Protein AF-A0A967CH20-F1 (afdb_monomer_lite)

Radius of gyration: 18.41 Å; chains: 1; bounding box: 46×27×44 Å

Structure (mmCIF, N/CA/C/O backbone):
data_AF-A0A967CH20-F1
#
_entry.id   AF-A0A967CH20-F1
#
loop_
_atom_site.group_PDB
_atom_site.id
_atom_site.type_symbol
_atom_site.label_atom_id
_atom_site.label_alt_id
_atom_site.label_comp_id
_atom_site.label_asym_id
_atom_site.label_entity_id
_atom_site.label_seq_id
_atom_site.pdbx_PDB_ins_code
_atom_site.Cartn_x
_atom_site.Cartn_y
_atom_site.Cartn_z
_atom_site.occupancy
_atom_site.B_iso_or_equiv
_atom_site.auth_seq_id
_atom_site.auth_comp_id
_atom_site.auth_asym_id
_atom_site.auth_atom_id
_atom_site.pdbx_PDB_model_num
ATOM 1 N N . PHE A 1 1 ? -9.544 -4.632 6.420 1.00 78.19 1 PHE A N 1
ATOM 2 C CA . PHE A 1 1 ? -9.932 -5.746 5.523 1.00 78.19 1 PHE A CA 1
ATOM 3 C C . PHE A 1 1 ? -9.379 -5.606 4.101 1.00 78.19 1 PHE A C 1
ATOM 5 O O . PHE A 1 1 ? -9.032 -6.628 3.535 1.00 78.19 1 PHE A O 1
ATOM 12 N N . TYR A 1 2 ? -9.245 -4.402 3.516 1.00 85.19 2 TYR A N 1
ATOM 13 C CA . TYR A 1 2 ? -8.687 -4.253 2.156 1.00 85.19 2 TYR A CA 1
ATOM 14 C C . TYR A 1 2 ? -7.306 -4.908 1.997 1.00 85.19 2 TYR A C 1
ATOM 16 O O . TYR A 1 2 ? -7.124 -5.753 1.130 1.00 85.19 2 TYR A O 1
ATOM 24 N N . ALA A 1 3 ? -6.382 -4.632 2.921 1.00 89.81 3 ALA A N 1
ATOM 25 C CA . ALA A 1 3 ? -5.076 -5.286 2.953 1.00 89.81 3 ALA A CA 1
ATOM 26 C C . ALA A 1 3 ? -5.169 -6.825 3.015 1.00 89.81 3 ALA A C 1
ATOM 28 O O . ALA A 1 3 ? -4.409 -7.519 2.350 1.00 89.81 3 ALA A O 1
ATOM 29 N N . VAL A 1 4 ? -6.152 -7.369 3.738 1.00 91.00 4 VAL A N 1
ATOM 30 C CA . VAL A 1 4 ? -6.398 -8.818 3.816 1.00 91.00 4 VAL A CA 1
ATOM 31 C C . VAL A 1 4 ? -6.829 -9.390 2.465 1.00 91.00 4 VAL A C 1
ATOM 33 O O . VAL A 1 4 ? -6.324 -10.429 2.054 1.00 91.00 4 VAL A O 1
ATOM 36 N N . VAL A 1 5 ? -7.712 -8.689 1.750 1.00 91.38 5 VAL A N 1
ATOM 37 C CA . VAL A 1 5 ? -8.166 -9.086 0.406 1.00 91.38 5 VAL A CA 1
ATOM 38 C C . VAL A 1 5 ? -7.022 -9.020 -0.610 1.00 91.38 5 VAL A C 1
ATOM 40 O O . VAL A 1 5 ? -6.949 -9.853 -1.509 1.00 91.38 5 VAL A O 1
ATOM 43 N N . SER A 1 6 ? -6.108 -8.061 -0.457 1.00 91.25 6 SER A N 1
ATOM 44 C CA . SER A 1 6 ? -4.944 -7.895 -1.333 1.00 91.25 6 SER A CA 1
ATOM 45 C C . SER A 1 6 ? -3.797 -8.874 -1.050 1.00 91.25 6 SER A C 1
ATOM 47 O O . SER A 1 6 ? -2.960 -9.084 -1.927 1.00 91.25 6 SER A O 1
ATOM 49 N N . SER A 1 7 ? -3.754 -9.484 0.139 1.00 92.69 7 SER A N 1
ATOM 50 C CA . SER A 1 7 ? -2.659 -10.355 0.598 1.00 92.69 7 SER A CA 1
ATOM 51 C C . SER A 1 7 ? -2.271 -11.479 -0.384 1.00 92.69 7 SER A C 1
ATOM 53 O O . SER A 1 7 ? -1.077 -11.645 -0.626 1.00 92.69 7 SER A O 1
ATOM 55 N N . PRO A 1 8 ? -3.211 -12.193 -1.042 1.00 92.81 8 PRO A N 1
ATOM 56 C CA . PRO A 1 8 ? -2.855 -13.246 -2.000 1.00 92.81 8 PRO A CA 1
ATOM 57 C C . PRO A 1 8 ? -2.140 -12.752 -3.268 1.00 92.81 8 PRO A C 1
ATOM 59 O O . PRO A 1 8 ? -1.543 -13.559 -3.974 1.00 92.81 8 PRO A O 1
ATOM 62 N N . PHE A 1 9 ? -2.216 -11.454 -3.579 1.00 94.56 9 PHE A N 1
ATOM 63 C CA . PHE A 1 9 ? -1.670 -10.869 -4.810 1.00 94.56 9 PHE A CA 1
ATOM 64 C C . PHE A 1 9 ? -0.456 -9.971 -4.553 1.00 94.56 9 PHE A C 1
ATOM 66 O O . PHE A 1 9 ? 0.471 -9.943 -5.357 1.00 94.56 9 PHE A O 1
ATOM 73 N N . ILE A 1 10 ? -0.470 -9.226 -3.445 1.00 94.38 10 ILE A N 1
ATOM 74 C CA . ILE A 1 10 ? 0.561 -8.251 -3.063 1.00 94.38 10 ILE A CA 1
ATOM 75 C C . ILE A 1 10 ? 0.849 -8.344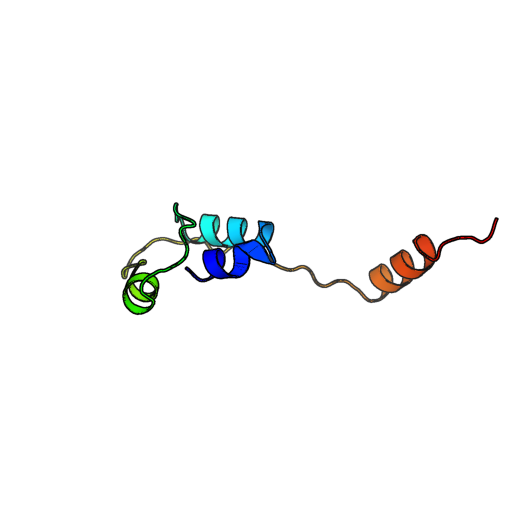 -1.551 1.00 94.38 10 ILE A C 1
ATOM 77 O O . ILE A 1 10 ? 0.527 -7.416 -0.804 1.00 94.38 10 ILE A O 1
ATOM 81 N N . PRO A 1 11 ? 1.428 -9.460 -1.067 1.00 93.44 11 PRO A N 1
ATOM 82 C CA . PRO A 1 11 ? 1.575 -9.738 0.366 1.00 93.44 11 PRO A CA 1
ATOM 83 C C . PRO A 1 11 ? 2.386 -8.671 1.115 1.00 93.44 11 PRO A C 1
ATOM 85 O O . PRO A 1 11 ? 2.007 -8.282 2.218 1.00 93.44 11 PRO A O 1
ATOM 88 N N . ASP A 1 12 ? 3.438 -8.126 0.500 1.00 93.00 12 ASP A N 1
ATOM 89 C CA . ASP A 1 12 ? 4.287 -7.110 1.135 1.00 93.00 12 ASP A CA 1
ATOM 90 C C . ASP A 1 12 ? 3.550 -5.775 1.306 1.00 93.00 12 ASP A C 1
ATOM 92 O O . ASP A 1 12 ? 3.555 -5.176 2.382 1.00 93.00 12 ASP A O 1
ATOM 96 N N . ALA A 1 13 ? 2.837 -5.330 0.267 1.00 93.19 13 ALA A N 1
ATOM 97 C CA . ALA A 1 13 ? 2.019 -4.121 0.340 1.00 93.19 13 ALA A CA 1
ATOM 98 C C . ALA A 1 13 ? 0.836 -4.305 1.304 1.00 93.19 13 ALA A C 1
ATOM 100 O O . ALA A 1 13 ? 0.485 -3.384 2.041 1.00 93.19 13 ALA A O 1
ATOM 101 N N . ALA A 1 14 ? 0.242 -5.501 1.345 1.00 93.12 14 ALA A N 1
ATOM 102 C CA . ALA A 1 14 ? -0.767 -5.860 2.333 1.00 93.12 14 ALA A CA 1
ATOM 103 C C . ALA A 1 14 ? -0.223 -5.757 3.766 1.00 93.12 14 ALA A C 1
ATOM 105 O O . ALA A 1 14 ? -0.863 -5.132 4.611 1.00 93.12 14 ALA A O 1
ATOM 106 N N . ALA A 1 15 ? 0.966 -6.296 4.039 1.00 91.81 15 ALA A N 1
ATOM 107 C CA . ALA A 1 15 ? 1.607 -6.186 5.347 1.00 91.81 15 ALA A CA 1
ATOM 108 C C . ALA A 1 15 ? 1.904 -4.724 5.726 1.00 91.81 15 ALA A C 1
ATOM 110 O O . ALA A 1 15 ? 1.580 -4.301 6.838 1.00 91.81 15 ALA A O 1
ATOM 111 N N . ALA A 1 16 ? 2.434 -3.931 4.789 1.00 92.62 16 ALA A N 1
ATOM 112 C CA . ALA A 1 16 ? 2.681 -2.504 4.994 1.00 92.62 16 ALA A CA 1
ATOM 113 C C . ALA A 1 16 ? 1.388 -1.739 5.331 1.00 92.62 16 ALA A C 1
ATOM 115 O O . ALA A 1 16 ? 1.353 -0.971 6.293 1.00 92.62 16 ALA A O 1
ATOM 116 N N . MET A 1 17 ? 0.297 -2.007 4.604 1.00 92.38 17 MET A N 1
ATOM 117 C CA . MET A 1 17 ? -1.019 -1.427 4.891 1.00 92.38 17 MET A CA 1
ATOM 118 C C . MET A 1 17 ? -1.554 -1.846 6.270 1.00 92.38 17 MET A C 1
ATOM 120 O O . MET A 1 17 ? -2.075 -1.004 6.997 1.00 92.38 17 MET A O 1
ATOM 124 N N . MET A 1 18 ? -1.424 -3.119 6.660 1.00 91.94 18 MET A N 1
ATOM 125 C CA . MET A 1 18 ? -1.870 -3.604 7.978 1.00 91.94 18 MET A CA 1
ATOM 126 C C . MET A 1 18 ? -1.105 -2.936 9.127 1.00 91.94 18 MET A C 1
ATOM 128 O O . MET A 1 18 ? -1.723 -2.572 10.134 1.00 91.94 18 MET A O 1
ATOM 132 N N . SER A 1 19 ? 0.209 -2.748 8.951 1.00 92.44 19 SER A N 1
ATOM 133 C CA . SER A 1 19 ? 1.082 -2.044 9.895 1.00 92.44 19 SER A CA 1
ATOM 134 C C . SER A 1 19 ? 0.683 -0.575 10.039 1.00 92.44 19 SER A C 1
ATOM 136 O O . SER A 1 19 ? 0.401 -0.119 11.147 1.00 92.44 19 SER A O 1
ATOM 138 N N . ALA A 1 20 ? 0.529 0.136 8.914 1.00 93.38 20 ALA A N 1
ATOM 139 C CA . ALA A 1 20 ? 0.089 1.531 8.895 1.00 93.38 20 ALA A CA 1
ATOM 140 C C . ALA A 1 20 ? -1.287 1.718 9.554 1.00 93.38 20 ALA A C 1
ATOM 142 O O . ALA A 1 20 ? -1.521 2.689 10.270 1.00 93.38 20 ALA A O 1
ATOM 143 N N . MET A 1 21 ? -2.196 0.758 9.365 1.00 92.00 21 MET A N 1
ATOM 144 C CA . MET A 1 21 ? -3.521 0.762 9.989 1.00 92.00 21 MET A CA 1
ATOM 145 C C . MET A 1 21 ? -3.524 0.253 11.440 1.00 92.00 21 MET A C 1
ATOM 147 O O . MET A 1 21 ? -4.594 0.185 12.040 1.00 92.00 21 MET A O 1
ATOM 151 N N . LYS A 1 22 ? -2.370 -0.111 12.018 1.00 92.44 22 LYS A N 1
ATOM 152 C CA . LYS A 1 22 ? -2.229 -0.634 13.393 1.00 92.44 22 LYS A CA 1
ATOM 153 C C . LYS A 1 22 ? -3.180 -1.793 13.692 1.00 92.44 22 LYS A C 1
ATOM 155 O O . LYS A 1 22 ? -3.817 -1.849 14.741 1.00 92.44 22 LYS A O 1
ATOM 160 N N . THR A 1 23 ? -3.292 -2.720 12.745 1.00 88.88 23 THR A N 1
ATOM 161 C CA . THR A 1 23 ? -4.221 -3.856 12.824 1.00 88.88 23 THR A CA 1
ATOM 162 C C . THR A 1 23 ? -3.481 -5.183 12.879 1.00 88.88 23 THR A C 1
ATOM 164 O O . THR A 1 23 ? -2.493 -5.384 12.179 1.00 88.88 23 THR A O 1
ATOM 167 N N . GLN A 1 24 ? -3.983 -6.112 13.694 1.00 73.31 24 GLN A N 1
ATOM 168 C CA . GLN A 1 24 ? -3.478 -7.481 13.783 1.00 73.31 24 GLN A CA 1
ATOM 169 C C . GLN A 1 24 ? -4.639 -8.436 13.494 1.00 73.31 24 GLN A C 1
ATOM 171 O O . GLN A 1 24 ? -5.606 -8.492 14.246 1.00 73.31 24 GLN A O 1
ATOM 176 N N . GLY A 1 25 ? -4.585 -9.130 12.356 1.00 73.62 25 GLY A N 1
ATOM 177 C CA . GLY A 1 25 ? -5.646 -10.042 11.921 1.00 73.62 25 GLY A CA 1
ATOM 178 C C . GLY A 1 25 ? -5.818 -10.047 10.406 1.00 73.62 25 GLY A C 1
ATOM 179 O O . GLY A 1 25 ? -6.334 -9.094 9.830 1.00 73.62 25 GLY A O 1
ATOM 180 N N . ALA A 1 26 ? -5.391 -11.135 9.766 1.00 68.00 26 ALA A N 1
ATOM 181 C CA . ALA A 1 26 ? -5.492 -11.336 8.318 1.00 68.00 26 ALA A CA 1
ATOM 182 C C . ALA A 1 26 ? -6.582 -12.352 7.935 1.00 68.00 26 ALA A C 1
ATOM 184 O O . ALA A 1 26 ? -6.537 -12.956 6.866 1.00 68.00 26 ALA A O 1
ATOM 185 N N . SER A 1 27 ? -7.555 -12.571 8.819 1.00 82.56 27 SER A N 1
ATOM 186 C CA . SER A 1 27 ? -8.667 -13.483 8.570 1.00 82.56 27 SER A CA 1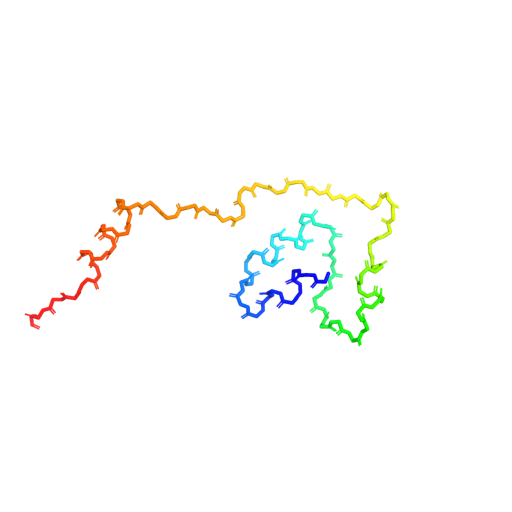
ATOM 187 C C . SER A 1 27 ? -9.496 -12.979 7.398 1.00 82.56 27 SER A C 1
ATOM 189 O O . SER A 1 27 ? -9.909 -11.816 7.384 1.00 82.56 27 SER A O 1
ATOM 191 N N . TRP A 1 28 ? -9.777 -13.857 6.438 1.00 86.31 28 TRP A N 1
ATOM 192 C CA . TRP A 1 28 ? -10.647 -13.506 5.324 1.00 86.31 28 TRP A CA 1
ATOM 193 C C . TRP A 1 28 ? -12.019 -13.042 5.846 1.00 86.31 28 TRP A C 1
ATOM 195 O O . TRP A 1 28 ? -12.602 -13.735 6.691 1.00 86.31 28 TRP A O 1
ATOM 205 N N . PRO A 1 29 ? -12.536 -11.882 5.396 1.00 85.69 29 PRO A N 1
ATOM 206 C CA . PRO A 1 29 ? -13.790 -11.346 5.905 1.00 85.69 29 PRO A CA 1
ATOM 207 C C . PRO A 1 29 ? -14.951 -12.279 5.548 1.00 85.69 29 PRO A C 1
ATOM 209 O O . PRO A 1 29 ? -15.168 -12.592 4.381 1.00 85.69 29 PRO A O 1
ATOM 212 N N . GLN A 1 30 ? -15.697 -12.712 6.564 1.00 89.81 30 GLN A N 1
ATOM 213 C CA . GLN A 1 30 ? -16.906 -13.531 6.401 1.00 89.81 30 GLN A CA 1
ATOM 214 C C . GLN A 1 30 ? -18.171 -12.667 6.277 1.00 89.81 30 GLN A C 1
ATOM 216 O O . GLN A 1 30 ? -19.134 -13.060 5.630 1.00 89.81 30 GLN A O 1
ATOM 221 N N . ASP A 1 31 ? -18.147 -11.466 6.864 1.00 90.25 31 ASP A N 1
ATOM 222 C CA . ASP A 1 31 ? -19.201 -10.456 6.771 1.00 90.25 31 ASP A CA 1
ATOM 223 C C . ASP A 1 31 ? -18.577 -9.120 6.347 1.00 90.25 31 ASP A C 1
ATOM 225 O O . ASP A 1 31 ? -17.682 -8.582 7.007 1.00 90.25 31 ASP A O 1
ATOM 229 N N . VAL A 1 32 ? -19.055 -8.584 5.224 1.00 87.81 32 VAL A N 1
ATOM 230 C CA . VAL A 1 32 ? -18.535 -7.348 4.627 1.00 87.81 32 VAL A CA 1
ATOM 231 C C . VAL A 1 32 ? -18.870 -6.120 5.474 1.00 87.81 32 VAL A C 1
ATOM 233 O O . VAL A 1 32 ? -18.031 -5.232 5.621 1.00 87.81 32 VAL A O 1
ATOM 236 N N . LYS A 1 33 ? -20.073 -6.051 6.054 1.00 89.75 33 LYS A N 1
ATOM 237 C CA . LYS A 1 33 ? -20.514 -4.903 6.856 1.00 89.75 33 LYS A CA 1
ATOM 238 C C . LYS A 1 33 ? -19.717 -4.824 8.154 1.00 89.75 33 LYS A C 1
ATOM 240 O O . LYS A 1 33 ? -19.250 -3.745 8.515 1.00 89.75 33 LYS A O 1
ATOM 245 N N . ALA A 1 34 ? -19.508 -5.963 8.812 1.00 88.62 34 ALA A N 1
ATOM 246 C CA . ALA A 1 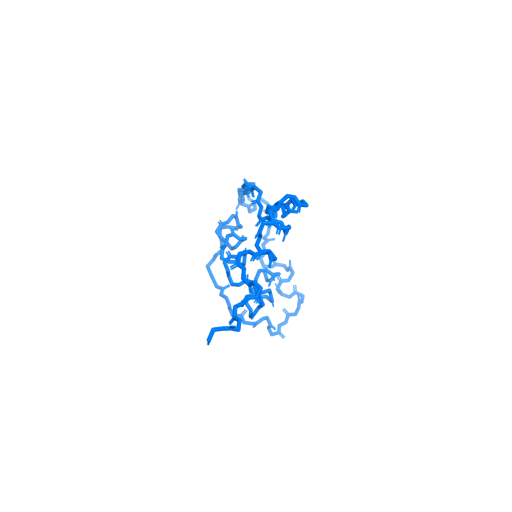34 ? -18.647 -6.051 9.987 1.00 88.62 34 ALA A CA 1
ATOM 247 C C . ALA A 1 34 ? -17.195 -5.676 9.647 1.00 88.62 34 ALA A C 1
ATOM 249 O O . ALA A 1 34 ? -16.569 -4.910 10.374 1.00 88.62 34 ALA A O 1
ATOM 250 N N . ALA A 1 35 ? -16.677 -6.146 8.508 1.00 88.12 35 ALA A N 1
ATOM 251 C CA . ALA A 1 35 ? -15.320 -5.836 8.063 1.00 88.12 35 ALA A CA 1
ATOM 252 C C . ALA A 1 35 ? -15.108 -4.342 7.755 1.00 88.12 35 ALA A C 1
ATOM 254 O O . ALA A 1 35 ? -14.058 -3.794 8.096 1.00 88.12 35 ALA A O 1
ATOM 255 N N . LEU A 1 36 ? -16.096 -3.678 7.146 1.00 87.69 36 LEU A N 1
ATOM 256 C CA . LEU A 1 36 ? -16.083 -2.232 6.891 1.00 87.69 36 LEU A CA 1
ATOM 257 C C . LEU A 1 36 ? -16.142 -1.415 8.190 1.00 87.69 36 LEU A C 1
ATOM 259 O O . LEU A 1 36 ? -15.535 -0.352 8.264 1.00 87.69 36 LEU A O 1
ATOM 263 N N . GLY A 1 37 ? -16.842 -1.921 9.209 1.00 89.19 37 GLY A N 1
ATOM 264 C CA . GLY A 1 37 ? -16.960 -1.293 10.528 1.00 89.19 37 GLY A CA 1
ATOM 265 C C . GLY A 1 37 ? -15.855 -1.659 11.524 1.00 89.19 37 GLY A C 1
ATOM 266 O O . GLY A 1 37 ? -15.923 -1.231 12.672 1.00 89.19 37 GLY A O 1
ATOM 267 N N . ALA A 1 38 ? -14.855 -2.449 11.122 1.00 87.75 38 ALA A N 1
ATOM 268 C CA . ALA A 1 38 ? -13.840 -2.982 12.035 1.00 87.75 38 ALA A CA 1
ATOM 269 C C . ALA A 1 38 ? -12.928 -1.908 12.656 1.00 87.75 38 ALA A C 1
ATOM 271 O O . ALA A 1 38 ? -12.325 -2.150 13.698 1.00 87.75 38 ALA A O 1
ATOM 272 N N . LEU A 1 39 ? -12.820 -0.738 12.019 1.00 90.00 39 LEU A N 1
ATOM 273 C CA . LEU A 1 39 ? -12.041 0.399 12.505 1.00 90.00 39 LEU A CA 1
ATOM 274 C C . LEU A 1 39 ? -12.996 1.525 12.928 1.00 90.00 39 LEU A C 1
ATOM 276 O O . LEU A 1 39 ? -13.584 2.172 12.058 1.00 90.00 39 LEU A O 1
ATOM 280 N N . PRO A 1 40 ? -13.192 1.757 14.238 1.00 90.19 40 PRO A N 1
ATOM 281 C CA . PRO A 1 40 ? -14.092 2.797 14.720 1.00 90.19 40 PRO A CA 1
ATOM 282 C C . PRO A 1 40 ? -13.503 4.202 14.533 1.00 90.19 40 PRO A C 1
ATOM 284 O O . PRO A 1 40 ? -12.303 4.389 14.323 1.00 90.19 40 PRO A O 1
ATOM 287 N N . ALA A 1 41 ? -14.355 5.221 14.660 1.00 93.31 41 ALA A N 1
ATOM 288 C CA . ALA A 1 41 ? -13.910 6.612 14.666 1.00 93.31 41 ALA A CA 1
ATOM 289 C C . ALA A 1 41 ? -12.900 6.867 15.802 1.00 93.31 41 ALA A C 1
ATOM 291 O O . ALA A 1 41 ? -13.069 6.378 16.917 1.00 93.31 41 ALA A O 1
ATOM 292 N N . GLY A 1 42 ? -11.851 7.642 15.511 1.00 93.75 42 GLY A N 1
ATOM 293 C CA . GLY A 1 42 ? -10.756 7.904 16.452 1.00 93.75 42 GLY A CA 1
ATOM 294 C C . GLY A 1 42 ? -9.669 6.823 16.485 1.00 93.75 42 GLY A C 1
ATOM 295 O O . GLY A 1 42 ? -8.685 6.991 17.202 1.00 93.75 42 GLY A O 1
ATOM 296 N N . HIS A 1 43 ? -9.803 5.744 15.703 1.00 92.88 43 HIS A N 1
ATOM 297 C CA . HIS A 1 43 ? -8.734 4.759 15.530 1.00 92.88 43 HIS A CA 1
ATOM 298 C C . HIS A 1 43 ? -7.477 5.415 14.948 1.00 92.88 43 HIS A C 1
ATOM 300 O O . HIS A 1 43 ? -7.527 6.080 13.911 1.00 92.88 43 HIS A O 1
ATOM 306 N N . ALA A 1 44 ? -6.344 5.220 15.619 1.00 93.75 44 ALA A N 1
ATOM 307 C CA . ALA A 1 44 ? -5.072 5.774 15.189 1.00 93.75 44 ALA A CA 1
ATOM 308 C C . ALA A 1 44 ? -4.497 4.974 14.014 1.00 93.75 44 ALA A C 1
ATOM 310 O O . ALA A 1 44 ? -4.426 3.747 14.055 1.00 93.75 44 ALA A O 1
ATOM 311 N N . PHE A 1 45 ? -4.006 5.681 13.005 1.00 94.00 45 PHE A N 1
ATOM 312 C CA . PHE A 1 45 ? -3.264 5.106 11.891 1.00 94.00 45 PHE A CA 1
ATOM 313 C C . PHE A 1 45 ? -2.065 5.991 11.560 1.00 94.00 45 PHE A C 1
ATOM 315 O O . PHE A 1 45 ? -1.962 7.129 12.020 1.00 94.00 45 PHE A O 1
ATOM 322 N N . GLU A 1 46 ? -1.148 5.449 10.778 1.00 94.31 46 GLU A N 1
ATOM 323 C CA . GLU A 1 46 ? 0.019 6.151 10.261 1.00 94.31 46 GLU A CA 1
ATOM 324 C C . GLU A 1 46 ? -0.105 6.309 8.750 1.00 94.31 46 GLU A C 1
ATOM 326 O O . GLU A 1 46 ? -0.732 5.492 8.072 1.00 94.31 46 GLU A O 1
ATOM 331 N N . VAL A 1 47 ? 0.482 7.380 8.219 1.00 89.38 47 VAL A N 1
ATOM 332 C CA . VAL A 1 47 ? 0.592 7.581 6.775 1.00 89.38 47 VAL A CA 1
ATOM 333 C C . VAL A 1 47 ? 1.876 6.885 6.324 1.00 89.38 47 VAL A C 1
ATOM 335 O O . VAL A 1 47 ? 2.955 7.353 6.688 1.00 89.38 47 VAL A O 1
ATOM 338 N N . PRO A 1 48 ? 1.795 5.764 5.588 1.00 83.94 48 PRO A N 1
ATOM 339 C CA . PRO A 1 48 ? 2.987 5.085 5.109 1.00 83.94 48 PRO A CA 1
ATOM 340 C C . PRO A 1 48 ? 3.668 5.908 4.011 1.00 83.94 48 PRO A C 1
A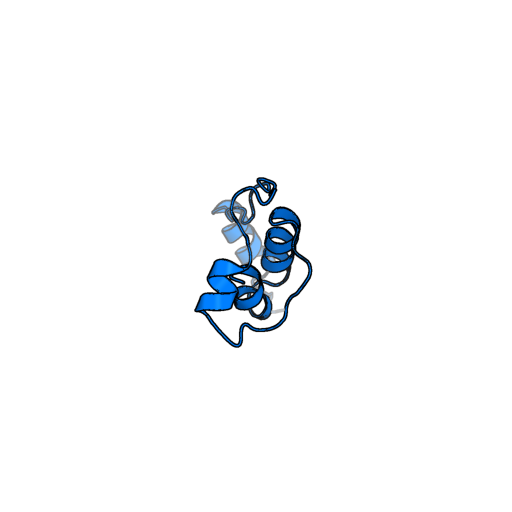TOM 342 O O . PRO A 1 48 ? 3.026 6.696 3.311 1.00 83.94 48 PRO A O 1
ATOM 345 N N . GLU A 1 49 ? 4.969 5.682 3.827 1.00 84.62 49 GLU A N 1
ATOM 346 C CA . GLU A 1 49 ? 5.674 6.162 2.638 1.00 84.62 49 GLU A CA 1
ATOM 347 C C . GLU A 1 49 ? 5.130 5.503 1.352 1.00 84.62 49 GLU A C 1
ATOM 349 O O . GLU A 1 49 ? 4.213 4.674 1.373 1.00 84.62 49 GLU A O 1
ATOM 354 N N . VAL A 1 50 ? 5.690 5.891 0.202 1.00 88.56 50 VAL A N 1
ATOM 355 C CA . VAL A 1 50 ? 5.268 5.433 -1.128 1.00 88.56 50 VAL A CA 1
ATOM 356 C C . VAL A 1 50 ? 5.186 3.903 -1.184 1.00 88.56 50 VAL A C 1
ATOM 358 O O . VAL A 1 50 ? 6.197 3.209 -1.212 1.00 88.56 50 VAL A O 1
ATOM 361 N N . THR A 1 51 ? 3.961 3.377 -1.258 1.00 88.88 51 THR A N 1
ATOM 362 C CA . THR A 1 51 ? 3.704 1.926 -1.271 1.00 88.88 51 THR A CA 1
ATOM 363 C C . THR A 1 51 ? 4.112 1.274 -2.593 1.00 88.88 51 THR A C 1
ATOM 365 O O . THR A 1 51 ? 4.519 0.117 -2.615 1.00 88.88 51 THR A O 1
ATOM 368 N N . PHE A 1 52 ? 4.028 2.018 -3.699 1.00 92.50 52 PHE A N 1
ATOM 369 C CA . PHE A 1 52 ? 4.391 1.539 -5.031 1.00 92.50 52 PHE A CA 1
ATOM 370 C C . PHE A 1 52 ? 5.271 2.564 -5.729 1.00 92.50 52 PHE A C 1
ATOM 372 O O . PHE A 1 52 ? 4.815 3.639 -6.125 1.00 92.50 52 PHE A O 1
ATOM 379 N N . ARG A 1 53 ? 6.549 2.227 -5.894 1.00 94.75 53 ARG A N 1
ATOM 380 C CA . ARG A 1 53 ? 7.467 3.042 -6.684 1.00 94.75 53 ARG A CA 1
ATOM 381 C C . ARG A 1 53 ? 7.164 2.855 -8.169 1.00 94.75 53 ARG A C 1
ATOM 383 O O . ARG A 1 53 ? 6.998 1.732 -8.640 1.00 94.75 53 ARG A O 1
ATOM 390 N N . LYS A 1 54 ? 7.153 3.956 -8.922 1.00 94.75 54 LYS A N 1
ATOM 391 C CA . LYS A 1 54 ? 7.119 3.906 -10.386 1.00 94.75 54 LYS A CA 1
ATOM 392 C C . LYS A 1 54 ? 8.374 3.195 -10.906 1.00 94.75 54 LYS A C 1
ATOM 394 O O . LYS A 1 54 ? 9.480 3.584 -10.538 1.00 94.75 54 LYS A O 1
ATOM 399 N N . ILE A 1 55 ? 8.188 2.219 -11.791 1.00 96.50 55 ILE A N 1
ATOM 400 C CA . ILE A 1 55 ? 9.256 1.699 -12.654 1.00 96.50 55 ILE A CA 1
ATOM 401 C C . ILE A 1 55 ? 9.472 2.719 -13.775 1.00 96.50 55 ILE A C 1
ATOM 403 O O . ILE A 1 55 ? 8.509 3.105 -14.448 1.00 96.50 55 ILE A O 1
ATOM 407 N N . THR A 1 56 ? 10.700 3.209 -13.931 1.00 97.88 56 THR A N 1
ATOM 408 C CA . THR A 1 56 ? 11.029 4.188 -14.975 1.00 97.88 56 THR A CA 1
ATOM 409 C C . THR A 1 56 ? 11.209 3.515 -16.333 1.00 97.88 56 THR A C 1
ATOM 411 O O . THR A 1 56 ? 11.408 2.302 -16.429 1.00 97.88 56 THR A O 1
ATOM 414 N N . ASP A 1 57 ? 11.139 4.313 -17.399 1.00 97.75 57 ASP A N 1
ATOM 415 C CA . ASP A 1 57 ? 11.378 3.811 -18.753 1.00 97.75 57 ASP A CA 1
ATOM 416 C C . ASP A 1 57 ? 12.823 3.305 -18.907 1.00 97.75 57 ASP A C 1
ATOM 418 O O . ASP A 1 57 ? 13.038 2.244 -19.492 1.00 97.75 57 ASP A O 1
ATOM 422 N N . ASP A 1 58 ? 13.789 3.993 -18.289 1.00 97.88 58 ASP A N 1
ATOM 423 C CA . ASP A 1 58 ? 15.201 3.591 -18.278 1.00 97.88 58 ASP A CA 1
ATOM 424 C C . ASP A 1 58 ? 15.408 2.235 -17.587 1.00 97.88 58 ASP A C 1
ATOM 426 O O . ASP A 1 58 ? 16.061 1.354 -18.144 1.00 97.88 58 ASP A O 1
ATOM 430 N N . GLU A 1 59 ? 14.804 2.027 -16.409 1.00 97.94 59 GLU A N 1
ATOM 431 C CA . GLU A 1 59 ? 14.872 0.746 -15.688 1.00 97.94 59 GLU A CA 1
ATOM 432 C C . GLU A 1 59 ? 14.266 -0.391 -16.513 1.00 97.94 59 GLU A C 1
ATOM 434 O O . GLU A 1 59 ? 14.823 -1.488 -16.596 1.00 97.94 59 GLU A O 1
ATOM 439 N N . ARG A 1 60 ? 13.123 -0.127 -17.156 1.00 97.56 60 ARG A N 1
ATOM 440 C CA . ARG A 1 60 ? 12.452 -1.104 -18.013 1.00 97.56 60 ARG A CA 1
ATOM 441 C C . ARG A 1 60 ? 13.344 -1.511 -19.192 1.00 97.56 60 ARG A C 1
ATOM 443 O O . ARG A 1 60 ? 13.444 -2.708 -19.475 1.00 97.56 60 ARG A O 1
ATOM 450 N N . GLU A 1 61 ? 13.965 -0.558 -19.889 1.00 97.56 61 GLU A N 1
ATOM 451 C CA . GLU A 1 61 ? 14.853 -0.863 -21.021 1.00 97.56 61 GLU A CA 1
ATOM 452 C C . GLU A 1 61 ? 16.146 -1.557 -20.564 1.00 97.56 61 GLU A C 1
ATOM 454 O O . GLU A 1 61 ? 16.575 -2.526 -21.200 1.00 97.56 61 GLU A O 1
ATOM 459 N N . GLU A 1 62 ? 16.723 -1.155 -19.426 1.00 97.50 62 GLU A N 1
ATOM 460 C CA . GLU A 1 62 ? 17.878 -1.834 -18.828 1.00 97.50 62 GLU A CA 1
ATOM 461 C C . GLU A 1 62 ? 17.562 -3.304 -18.521 1.00 97.50 62 GLU A C 1
ATOM 463 O O . GLU A 1 62 ? 18.281 -4.207 -18.961 1.00 97.50 62 GLU A O 1
ATOM 468 N N . TRP A 1 63 ? 16.465 -3.571 -17.804 1.00 97.12 63 TRP A N 1
ATOM 469 C CA . TRP A 1 63 ? 16.072 -4.934 -17.442 1.00 97.12 63 TRP A CA 1
ATOM 470 C C . TRP A 1 63 ? 15.782 -5.782 -18.676 1.00 97.12 63 TRP A C 1
ATOM 472 O O . TRP A 1 63 ? 16.210 -6.935 -18.743 1.00 97.12 63 TRP A O 1
ATOM 482 N N . LYS A 1 64 ? 15.120 -5.210 -19.687 1.00 96.00 64 LYS A N 1
ATOM 483 C CA . LYS A 1 64 ? 14.862 -5.893 -20.957 1.00 96.00 64 LYS A CA 1
ATOM 484 C C . LYS A 1 64 ? 16.158 -6.346 -21.630 1.00 96.00 64 LYS A C 1
ATOM 486 O O . LYS A 1 64 ? 16.225 -7.492 -22.061 1.00 96.00 64 LYS A O 1
ATOM 491 N N . MET A 1 65 ? 17.179 -5.489 -21.708 1.00 94.75 65 MET A N 1
ATOM 492 C CA . MET A 1 65 ? 18.479 -5.862 -22.284 1.00 94.75 65 MET A CA 1
ATOM 493 C C . MET A 1 65 ? 19.204 -6.901 -21.424 1.00 94.75 65 MET A C 1
ATOM 495 O O . MET A 1 65 ? 19.702 -7.901 -21.942 1.00 94.75 65 MET A O 1
ATOM 499 N N . ARG A 1 66 ? 19.238 -6.686 -20.103 1.00 95.06 66 ARG A N 1
ATOM 500 C CA . ARG A 1 66 ? 19.945 -7.544 -1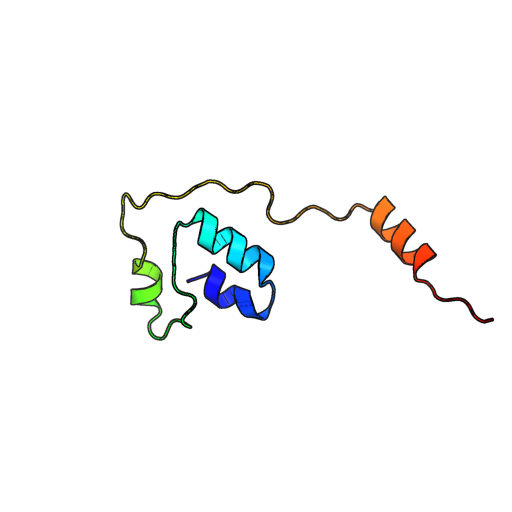9.143 1.00 95.06 66 ARG A CA 1
ATOM 501 C C . ARG A 1 66 ? 19.391 -8.969 -19.103 1.00 95.06 66 ARG A C 1
ATOM 503 O O . ARG A 1 66 ? 20.166 -9.913 -18.962 1.00 95.06 66 ARG A O 1
ATOM 510 N N . PHE A 1 67 ? 18.074 -9.124 -19.227 1.00 95.06 67 PHE A N 1
ATOM 511 C CA . PHE A 1 67 ? 17.376 -10.405 -19.092 1.00 95.06 67 PHE A CA 1
ATOM 512 C C . PHE A 1 67 ? 16.843 -10.966 -20.424 1.00 95.06 67 PHE A C 1
ATOM 514 O O . PHE A 1 67 ? 16.033 -11.888 -20.412 1.00 95.06 67 PHE A O 1
ATOM 521 N N . ALA A 1 68 ? 17.315 -10.468 -21.575 1.00 93.06 68 ALA A N 1
ATOM 522 C CA . ALA A 1 68 ? 16.894 -10.941 -22.903 1.00 93.06 68 ALA A CA 1
ATOM 523 C C . ALA A 1 68 ? 17.276 -12.406 -23.215 1.00 93.06 68 ALA A C 1
ATOM 525 O O . ALA A 1 68 ? 16.758 -12.987 -24.169 1.00 93.06 68 ALA A O 1
ATOM 526 N N . GLY A 1 69 ? 18.178 -13.003 -22.427 1.00 91.44 69 GLY A N 1
ATOM 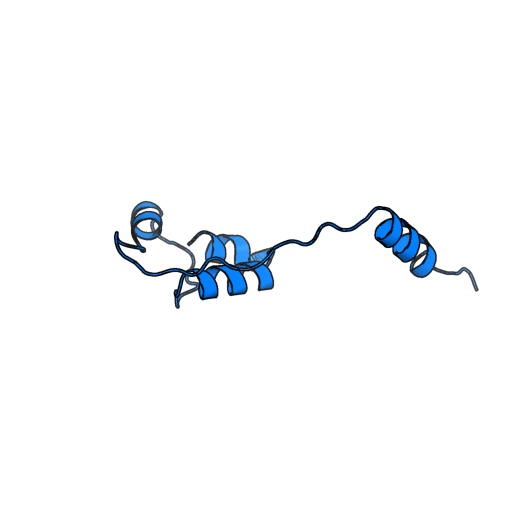527 C CA . GLY A 1 69 ? 18.793 -14.298 -22.724 1.00 91.44 69 GLY A CA 1
ATOM 528 C C . GLY A 1 69 ? 19.824 -14.205 -23.858 1.00 91.44 69 GLY A C 1
ATOM 529 O O . GLY A 1 69 ? 19.763 -13.323 -24.713 1.00 91.44 69 GLY A O 1
ATOM 530 N N . LYS A 1 70 ? 20.804 -15.112 -23.863 1.00 85.81 70 LYS A N 1
ATOM 531 C CA . LYS A 1 70 ? 21.777 -15.268 -24.957 1.00 85.81 70 LYS A CA 1
ATOM 532 C C . LYS A 1 70 ? 21.636 -16.665 -25.550 1.00 85.81 70 LYS A C 1
ATOM 534 O O . LYS A 1 70 ? 21.358 -17.612 -24.820 1.00 85.81 70 LYS A O 1
ATOM 539 N N . ARG A 1 71 ? 21.781 -16.773 -26.872 1.00 75.75 71 ARG A N 1
ATOM 540 C CA . ARG A 1 71 ? 21.921 -18.056 -27.571 1.00 75.75 71 ARG A CA 1
ATOM 541 C C . ARG A 1 71 ? 23.415 -18.352 -27.677 1.00 75.75 71 ARG A C 1
ATOM 543 O O . ARG A 1 71 ? 24.002 -18.020 -28.699 1.00 75.75 71 ARG A O 1
ATOM 550 N N . ASP A 1 72 ? 23.988 -18.901 -26.614 1.00 62.31 72 ASP A N 1
ATOM 551 C CA . ASP A 1 72 ? 25.309 -19.538 -26.635 1.00 62.31 72 ASP A CA 1
ATOM 552 C C . ASP A 1 72 ? 25.124 -21.053 -26.465 1.00 62.31 72 ASP A C 1
ATOM 554 O O . ASP A 1 72 ? 24.217 -21.441 -25.686 1.00 62.31 72 ASP A O 1
#

Foldseek 3Di:
DVLLVCCVPCVVLSVQQCVQQVHDDSDDDPDPVCVVCVAPPPRDGHDDPDSDDDDDPVNVVVCCVVVVDDDD

Secondary structure (DSSP, 8-state):
-HHHHHTTT-HHHHHHHHHHTT----PPPS-HHHHHTSS-TT------S-SSPPPPHHHHHHHHHHTS----

Sequence (72 aa):
FYAVVSSPFIPDAAAAMMSAMKTQGASWPQDVKAALGALPAGHAFEVPEVTFRKITDDEREEWKMRFAGKRD

pLDDT: mean 90.23, std 6.74, range [62.31, 97.94]